Protein AF-A0A139MJY9-F1 (afdb_monomer)

InterPro domains:
  IPR011664 Abortive infection system protein AbiD/AbiF-like [PF07751] (2-51)

Sequence (146 aa):
MFGNLVSLIELMNSRILRELAALYDFKVKELLSWVKCLNFIRNLCAHNSNILDVKLKTAPVKRESWNEFLYIIRKGDSERPTNRFAIVLLIVIEFVRKINDSYRWNNIRSNLYAIRNSSDKNVQLLGFKDNNTSLNPDKIIDYLEK

Radius of gyration: 15.67 Å; Cα contacts (8 Å, |Δi|>4): 148; chains: 1; bounding box: 43×36×35 Å

Structure (mmCIF, N/CA/C/O backbone):
data_AF-A0A139MJY9-F1
#
_entry.id   AF-A0A139MJY9-F1
#
loop_
_atom_site.group_PDB
_atom_site.id
_atom_site.type_symbol
_atom_site.label_atom_id
_atom_site.label_alt_id
_atom_site.label_comp_id
_atom_site.label_asym_id
_atom_site.label_entity_id
_atom_site.label_seq_id
_atom_site.pdbx_PDB_ins_code
_atom_site.Cartn_x
_atom_site.Cartn_y
_atom_site.Cartn_z
_atom_site.occupancy
_atom_site.B_iso_or_equiv
_ato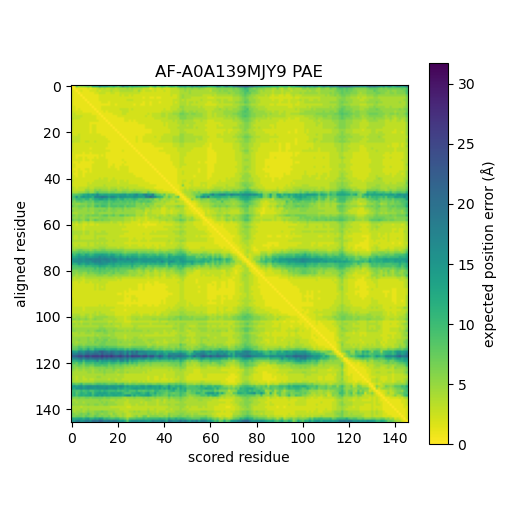m_site.auth_seq_id
_atom_site.auth_comp_id
_atom_site.auth_asym_id
_atom_site.auth_atom_id
_atom_site.pdbx_PDB_model_num
ATOM 1 N N . MET A 1 1 ? -17.118 14.426 -4.434 1.00 82.88 1 MET A N 1
ATOM 2 C CA . MET A 1 1 ? -15.660 14.317 -4.692 1.00 82.88 1 MET A CA 1
ATOM 3 C C . MET A 1 1 ? -15.044 13.319 -3.709 1.00 82.88 1 MET A C 1
ATOM 5 O O . MET A 1 1 ? -15.564 13.228 -2.607 1.00 82.88 1 MET A O 1
ATOM 9 N N . PHE A 1 2 ? -13.973 12.592 -4.064 1.00 91.25 2 PHE A N 1
ATOM 10 C CA . PHE A 1 2 ? -13.357 11.563 -3.196 1.00 91.25 2 PHE A CA 1
ATOM 11 C C . PHE A 1 2 ? -12.990 12.079 -1.790 1.00 91.25 2 PHE A C 1
ATOM 13 O O . PHE A 1 2 ? -13.215 11.384 -0.808 1.00 91.25 2 PHE A O 1
ATOM 20 N N . GLY A 1 3 ? -12.540 13.334 -1.670 1.00 93.62 3 GLY A N 1
ATOM 21 C CA . GLY A 1 3 ? -12.281 13.961 -0.367 1.00 93.62 3 GLY A CA 1
ATOM 22 C C . GLY A 1 3 ? -13.4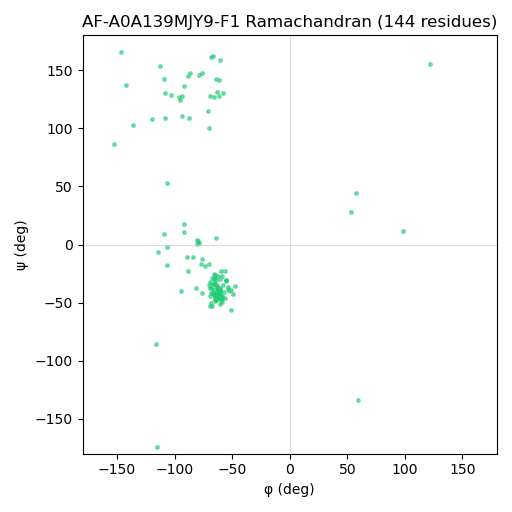95 13.977 0.570 1.00 93.62 3 GLY A C 1
ATOM 23 O O . GLY A 1 3 ? -13.352 13.648 1.740 1.00 93.62 3 GLY A O 1
ATOM 24 N N . ASN A 1 4 ? -14.701 14.247 0.055 1.00 95.31 4 ASN A N 1
ATOM 25 C CA . ASN A 1 4 ? -15.924 14.249 0.870 1.00 95.31 4 ASN A CA 1
ATOM 26 C C . ASN A 1 4 ? -16.265 12.843 1.381 1.00 95.31 4 ASN A C 1
ATOM 28 O O . ASN A 1 4 ? -16.769 12.706 2.490 1.00 95.31 4 ASN A O 1
ATOM 32 N N . LEU A 1 5 ? -15.980 11.802 0.587 1.00 94.50 5 LEU A N 1
ATOM 33 C CA . LEU A 1 5 ? -16.142 10.414 1.025 1.00 94.50 5 LEU A CA 1
ATOM 34 C C . LEU A 1 5 ? -15.191 10.103 2.185 1.00 94.50 5 LEU A C 1
ATOM 36 O O . LEU A 1 5 ? -15.614 9.509 3.170 1.00 94.50 5 LEU A O 1
ATOM 40 N N . VAL A 1 6 ? -13.932 10.541 2.098 1.00 96.38 6 VAL A N 1
ATOM 41 C CA . VAL A 1 6 ? -12.975 10.371 3.200 1.00 96.38 6 VAL A CA 1
ATOM 42 C C . VAL A 1 6 ? -13.455 11.083 4.461 1.00 96.38 6 VAL A C 1
ATOM 44 O O . VAL A 1 6 ? -13.478 10.456 5.514 1.00 96.38 6 VAL A O 1
ATOM 47 N N . SER A 1 7 ? -13.919 12.331 4.355 1.00 96.44 7 SER A N 1
ATOM 48 C CA . SER A 1 7 ? -14.473 13.060 5.504 1.00 96.44 7 SER A CA 1
ATOM 49 C C . SER A 1 7 ? -15.690 12.359 6.110 1.00 96.44 7 SER A C 1
ATOM 51 O O . SER A 1 7 ? -15.812 12.286 7.328 1.00 96.44 7 SER A O 1
ATOM 53 N N . LEU A 1 8 ? -16.572 11.793 5.282 1.00 96.69 8 LEU A N 1
ATOM 54 C CA . LEU A 1 8 ? -17.721 11.025 5.760 1.00 96.69 8 LEU A CA 1
ATOM 55 C C . LEU A 1 8 ? -17.282 9.776 6.536 1.00 96.69 8 LEU A C 1
ATOM 57 O O . LEU A 1 8 ? -17.821 9.516 7.607 1.00 96.69 8 LEU A O 1
ATOM 61 N N . ILE A 1 9 ? -16.278 9.046 6.041 1.00 96.62 9 ILE A N 1
ATOM 62 C CA . ILE A 1 9 ? -15.705 7.895 6.752 1.00 96.62 9 ILE A CA 1
ATOM 63 C C . ILE A 1 9 ? -15.080 8.344 8.083 1.00 96.62 9 ILE A C 1
ATOM 65 O O . ILE A 1 9 ? -15.295 7.700 9.101 1.00 96.62 9 ILE A O 1
ATOM 69 N N . GLU A 1 10 ? -14.346 9.457 8.117 1.00 94.94 10 GLU A N 1
ATOM 70 C CA . GLU A 1 10 ? -13.724 9.967 9.349 1.00 94.94 10 GLU A CA 1
ATOM 71 C C . GLU A 1 10 ? -14.736 10.385 10.425 1.00 94.94 10 GLU A C 1
ATOM 73 O O . GLU A 1 10 ? -14.436 10.279 11.613 1.00 94.94 10 GLU A O 1
ATOM 78 N N . LEU A 1 11 ? -15.922 10.845 10.020 1.00 96.44 11 LEU A N 1
ATOM 79 C CA . LEU A 1 11 ? -16.996 11.267 10.924 1.00 96.44 11 LEU A CA 1
ATOM 80 C C . LEU A 1 11 ? -17.874 10.106 11.417 1.00 96.44 11 LEU A C 1
ATOM 82 O O . LEU A 1 11 ? -18.688 10.296 12.322 1.00 96.44 11 LEU A O 1
ATOM 86 N N . MET A 1 12 ? -17.741 8.909 10.837 1.00 96.56 12 MET A N 1
ATOM 87 C CA . MET A 1 12 ? -18.484 7.735 11.288 1.00 96.56 12 MET A CA 1
ATOM 88 C C . MET A 1 12 ? -18.129 7.384 12.734 1.00 96.56 12 MET A C 1
ATOM 90 O O . MET A 1 12 ? -16.973 7.418 13.155 1.00 96.56 12 MET A O 1
ATOM 94 N N . ASN A 1 13 ? -19.135 6.967 13.502 1.00 97.19 13 ASN A N 1
ATOM 95 C CA . ASN A 1 13 ? -18.886 6.445 14.840 1.00 97.19 13 ASN A CA 1
ATOM 96 C C . ASN A 1 13 ? -18.115 5.111 14.785 1.00 97.19 13 ASN A C 1
ATOM 98 O O . ASN A 1 13 ? -18.082 4.409 13.771 1.00 97.19 13 ASN A O 1
ATOM 102 N N . SER A 1 14 ? -17.523 4.732 15.919 1.00 96.19 14 SER A N 1
ATOM 103 C CA . SER A 1 14 ? -16.636 3.566 15.989 1.00 96.19 14 SER A CA 1
ATOM 104 C C . SER A 1 14 ? -17.316 2.245 15.612 1.00 96.19 14 SER A C 1
ATOM 106 O O . SER A 1 14 ? -16.644 1.354 15.100 1.00 96.19 14 SER A O 1
ATOM 108 N N . ARG A 1 15 ? -18.631 2.105 15.841 1.00 97.88 15 ARG A N 1
ATOM 109 C CA . ARG A 1 15 ? -19.393 0.907 15.465 1.00 97.88 15 ARG A CA 1
ATOM 110 C C . ARG A 1 15 ? -19.481 0.777 13.947 1.00 97.88 15 ARG A C 1
ATOM 112 O O . ARG A 1 15 ? -19.055 -0.243 13.419 1.00 97.88 15 ARG A O 1
ATOM 119 N N . ILE A 1 16 ? -19.936 1.828 13.266 1.00 97.44 16 ILE A N 1
ATOM 120 C CA . ILE A 1 16 ? -20.066 1.843 11.801 1.00 97.44 16 ILE A CA 1
ATOM 121 C C . ILE A 1 16 ? -18.695 1.670 11.137 1.00 97.44 16 ILE A C 1
ATOM 123 O O . ILE A 1 16 ? -18.566 0.910 10.185 1.00 97.44 16 ILE A O 1
ATOM 127 N N . LEU A 1 17 ? -17.645 2.307 11.667 1.00 97.62 17 LEU A N 1
ATOM 128 C CA . LEU A 1 17 ? -16.283 2.129 11.153 1.00 97.62 17 LEU 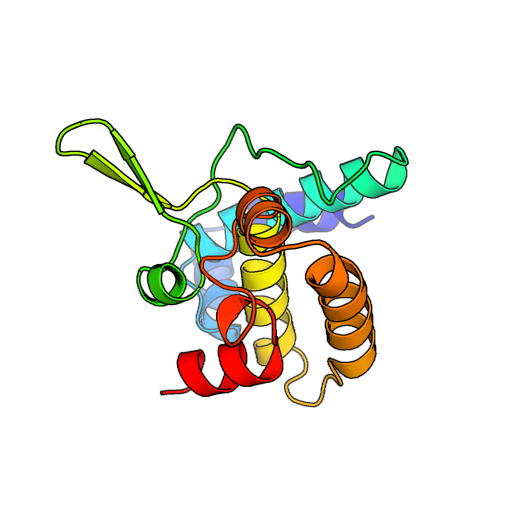A CA 1
ATOM 129 C C . LEU A 1 17 ? -15.790 0.684 11.247 1.00 97.62 17 LEU A C 1
ATOM 131 O O . LEU A 1 17 ? -15.126 0.209 10.327 1.00 97.62 17 LEU A O 1
ATOM 135 N N . ARG A 1 18 ? -16.090 -0.011 12.353 1.00 98.06 18 ARG A N 1
ATOM 136 C CA . ARG A 1 18 ? -15.744 -1.431 12.511 1.00 98.06 18 ARG A CA 1
ATOM 137 C C . ARG A 1 18 ? -16.501 -2.299 11.515 1.00 98.06 18 ARG A C 1
ATOM 139 O O . ARG A 1 18 ? -15.874 -3.139 10.884 1.00 98.06 18 ARG A O 1
ATOM 146 N N . GLU A 1 19 ? -17.803 -2.070 11.359 1.00 98.00 19 GLU A N 1
ATOM 147 C CA . GLU A 1 19 ? -18.638 -2.787 10.387 1.00 98.00 19 GLU A CA 1
ATOM 148 C C . GLU A 1 19 ? -18.117 -2.570 8.956 1.00 98.00 19 GLU A C 1
ATOM 150 O O . GLU A 1 19 ? -17.871 -3.534 8.237 1.00 98.00 19 GLU A O 1
ATOM 155 N N . LEU A 1 20 ? -17.835 -1.321 8.573 1.00 97.31 20 LEU A N 1
ATOM 156 C CA . LEU A 1 20 ? -17.302 -0.980 7.253 1.00 97.31 20 LEU A CA 1
ATOM 157 C C . LEU A 1 20 ? -15.931 -1.614 6.988 1.00 97.31 20 LEU A C 1
ATOM 159 O O . LEU A 1 20 ? -15.697 -2.130 5.901 1.00 97.31 20 LEU A O 1
ATOM 163 N N . ALA A 1 21 ? -15.016 -1.572 7.959 1.00 97.62 21 ALA A N 1
ATOM 164 C CA . ALA A 1 21 ? -13.699 -2.184 7.804 1.00 97.62 21 ALA A CA 1
ATOM 165 C C . ALA A 1 21 ? -13.799 -3.716 7.692 1.00 97.62 21 ALA A C 1
ATOM 167 O O . ALA A 1 21 ? -13.098 -4.312 6.876 1.00 97.62 21 ALA A O 1
ATOM 168 N N . ALA A 1 22 ? -14.709 -4.337 8.449 1.00 97.38 22 ALA A N 1
ATOM 169 C CA . ALA A 1 22 ? -14.939 -5.777 8.420 1.00 97.38 22 ALA A CA 1
ATOM 170 C C . ALA A 1 22 ? -15.485 -6.274 7.071 1.00 97.38 22 ALA A C 1
ATOM 172 O O . ALA A 1 22 ? -15.089 -7.354 6.643 1.00 97.38 22 ALA A O 1
ATOM 173 N N . LEU A 1 23 ? -16.308 -5.484 6.363 1.00 96.19 23 LEU A N 1
ATOM 174 C CA . LEU A 1 23 ? -16.799 -5.834 5.015 1.00 96.19 23 LEU A CA 1
ATOM 175 C C . LEU A 1 23 ? -15.669 -6.125 4.019 1.00 96.19 23 LEU A C 1
ATOM 177 O O . LEU A 1 23 ? -15.841 -6.935 3.114 1.00 96.19 23 LEU A O 1
ATOM 181 N N . TYR A 1 24 ? -14.517 -5.477 4.195 1.00 95.44 24 TYR A N 1
ATOM 182 C CA . TYR A 1 24 ? -13.345 -5.645 3.337 1.00 95.44 24 TYR A CA 1
ATOM 183 C C . TYR A 1 24 ? -12.205 -6.395 4.033 1.00 95.44 24 TYR A C 1
ATOM 185 O O . TYR A 1 24 ? -11.112 -6.474 3.478 1.00 95.44 24 TYR A O 1
ATOM 193 N N . ASP A 1 25 ? -12.438 -6.957 5.226 1.00 94.94 25 ASP A N 1
ATOM 194 C CA . ASP A 1 25 ? -11.419 -7.670 6.008 1.00 94.94 25 ASP A CA 1
ATOM 195 C C . ASP A 1 25 ? -10.183 -6.787 6.313 1.00 94.94 25 ASP A C 1
ATOM 197 O O . ASP A 1 25 ? -9.008 -7.151 6.177 1.00 94.94 25 ASP A O 1
ATOM 201 N N . PHE A 1 26 ? -10.472 -5.545 6.708 1.00 96.94 26 PHE A N 1
ATOM 202 C CA . PHE A 1 26 ? -9.495 -4.555 7.143 1.00 96.94 26 PHE A CA 1
ATOM 203 C C . PHE A 1 26 ? -9.655 -4.246 8.631 1.00 96.94 26 PHE A C 1
ATOM 205 O O . PHE A 1 26 ? -10.743 -4.286 9.208 1.00 96.94 26 PHE A O 1
ATOM 212 N N . LYS A 1 27 ? -8.563 -3.823 9.266 1.00 97.38 27 LYS A N 1
ATOM 213 C CA . LYS A 1 27 ? -8.620 -3.157 10.572 1.00 97.38 27 LYS A CA 1
ATOM 214 C C . LYS A 1 27 ? -9.084 -1.715 10.367 1.00 97.38 27 LYS A C 1
ATOM 216 O O . LYS A 1 27 ? -8.685 -1.065 9.406 1.00 97.38 27 LYS A O 1
ATOM 221 N N . VAL A 1 28 ? -9.816 -1.142 11.326 1.00 97.56 28 VAL A N 1
ATOM 222 C CA . VAL A 1 28 ? -10.255 0.273 11.257 1.00 97.56 28 VAL A CA 1
ATOM 223 C C . VAL A 1 28 ? -9.082 1.231 10.999 1.00 97.56 28 VAL A C 1
ATOM 225 O O . VAL A 1 28 ? -9.189 2.152 10.192 1.00 97.56 28 VAL A O 1
ATOM 228 N N . LYS A 1 29 ? -7.928 0.979 11.633 1.00 97.06 29 LYS A N 1
ATOM 229 C CA . LYS A 1 29 ? -6.703 1.762 11.409 1.00 97.06 29 LYS A CA 1
ATOM 230 C C . LYS A 1 29 ? -6.170 1.658 9.975 1.00 97.06 29 LYS A C 1
ATOM 232 O O . LYS A 1 29 ? -5.630 2.636 9.471 1.00 97.06 29 LYS A O 1
ATOM 237 N N . GLU A 1 30 ? -6.305 0.492 9.341 1.00 97.94 30 GLU A N 1
ATOM 238 C CA . GLU A 1 30 ? -5.898 0.265 7.951 1.00 97.94 30 GLU A CA 1
ATOM 239 C C . GLU A 1 30 ? -6.829 1.045 7.034 1.00 97.94 30 GLU A C 1
ATOM 241 O O . GLU A 1 30 ? -6.352 1.908 6.306 1.00 97.94 30 GLU A O 1
ATOM 246 N N . LEU A 1 31 ? -8.146 0.857 7.179 1.00 97.94 31 LEU A N 1
ATOM 247 C CA . LEU A 1 31 ? -9.154 1.571 6.398 1.00 97.94 31 LEU A CA 1
ATOM 248 C C . LEU A 1 31 ? -8.916 3.087 6.429 1.00 97.94 31 LEU A C 1
ATOM 250 O O . LEU A 1 31 ? -8.717 3.693 5.380 1.00 97.94 31 LEU A O 1
ATOM 254 N N . LEU A 1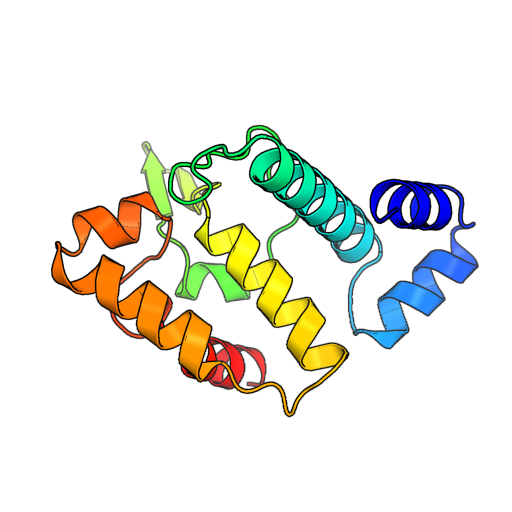 32 ? -8.868 3.691 7.624 1.00 97.62 32 LEU A N 1
ATOM 255 C CA . LEU A 1 32 ? -8.669 5.137 7.780 1.00 97.62 32 LEU A CA 1
ATOM 256 C C . LEU A 1 32 ? -7.330 5.608 7.206 1.00 97.62 32 LEU A C 1
ATOM 258 O O . LEU A 1 32 ? -7.259 6.657 6.570 1.00 97.62 32 LEU A O 1
ATOM 262 N N . SER A 1 33 ? -6.255 4.854 7.433 1.00 97.75 33 SER A N 1
ATOM 263 C CA . SER A 1 33 ? -4.934 5.208 6.918 1.00 97.75 33 SER A CA 1
ATOM 264 C C . SER A 1 33 ? -4.889 5.159 5.391 1.00 97.75 33 SER A C 1
ATOM 266 O O . SER A 1 33 ? -4.350 6.063 4.747 1.00 97.75 33 SER A O 1
ATOM 268 N N . TRP A 1 34 ? -5.486 4.127 4.805 1.00 97.94 34 TRP A N 1
ATOM 269 C CA . TRP A 1 34 ? -5.420 3.863 3.382 1.00 97.94 34 TRP A CA 1
ATOM 270 C C . TRP A 1 34 ? -6.329 4.786 2.572 1.00 97.94 34 TRP A C 1
ATOM 272 O O . TRP A 1 34 ? -5.868 5.334 1.574 1.00 97.94 34 TRP A O 1
ATOM 282 N N . VAL A 1 35 ? -7.560 5.072 3.018 1.00 97.31 35 VAL A N 1
ATOM 283 C CA . VAL A 1 35 ? -8.434 6.033 2.311 1.00 97.31 35 VAL A CA 1
ATOM 284 C C . VAL A 1 35 ? -7.843 7.446 2.302 1.00 97.31 35 VAL A C 1
ATOM 286 O O . VAL A 1 35 ? -7.909 8.138 1.285 1.00 97.31 35 VAL A O 1
ATOM 289 N N . LYS A 1 36 ? -7.177 7.862 3.389 1.00 96.56 36 LYS A N 1
ATOM 290 C CA . LYS A 1 36 ? -6.449 9.142 3.441 1.00 96.56 36 LYS A CA 1
ATOM 291 C C . LYS A 1 36 ? -5.252 9.149 2.492 1.00 96.56 36 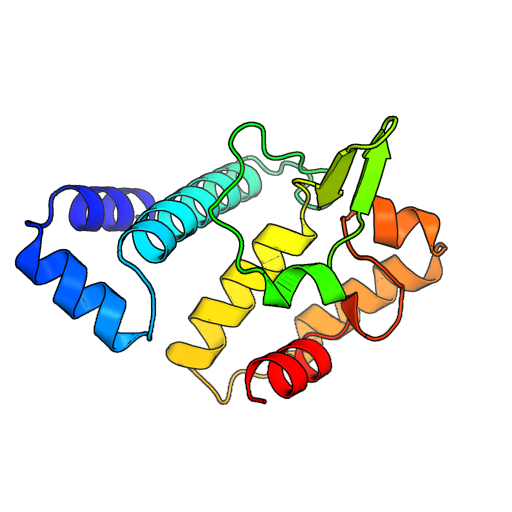LYS A C 1
ATOM 293 O O . LYS A 1 36 ? -5.037 10.140 1.796 1.00 96.56 36 LYS A O 1
ATOM 298 N N . CYS A 1 37 ? -4.499 8.047 2.432 1.00 96.81 37 CYS A N 1
ATOM 299 C CA . CYS A 1 37 ? -3.393 7.890 1.487 1.00 96.81 37 CYS A CA 1
ATOM 300 C C . CYS A 1 37 ? -3.883 7.994 0.035 1.00 96.81 37 CYS A C 1
ATOM 302 O O . CYS A 1 37 ? -3.333 8.775 -0.739 1.00 96.81 37 CYS A O 1
ATOM 304 N N . LEU A 1 38 ? -4.968 7.298 -0.313 1.00 96.19 38 LEU A N 1
ATOM 305 C CA . LEU A 1 38 ? -5.574 7.373 -1.642 1.00 96.19 38 LEU A CA 1
ATOM 306 C C . LEU A 1 38 ? -6.075 8.783 -1.973 1.00 96.19 38 LEU A C 1
ATOM 308 O O . LEU A 1 38 ? -5.887 9.242 -3.096 1.00 96.19 38 LEU A O 1
ATOM 312 N N . ASN A 1 39 ? -6.645 9.510 -1.007 1.00 95.62 39 ASN A N 1
ATOM 313 C CA . ASN A 1 39 ? -7.073 10.893 -1.226 1.00 95.62 39 ASN A CA 1
ATOM 314 C C . ASN A 1 39 ? -5.885 11.822 -1.497 1.00 95.62 39 ASN A C 1
ATOM 316 O O . ASN A 1 39 ? -5.937 12.630 -2.422 1.00 95.62 39 ASN A O 1
ATOM 320 N N . PHE A 1 40 ? -4.793 11.668 -0.742 1.00 94.44 40 PHE A N 1
ATOM 321 C CA . PHE A 1 40 ? -3.548 12.393 -0.991 1.00 94.44 40 PHE A CA 1
ATOM 322 C C . PHE A 1 40 ? -3.003 12.112 -2.396 1.00 94.44 40 PHE A C 1
ATOM 324 O O . PHE A 1 40 ? -2.717 13.044 -3.143 1.00 94.44 40 PHE A O 1
ATOM 331 N N . ILE A 1 41 ? -2.915 10.837 -2.777 1.00 94.38 41 ILE A N 1
ATOM 332 C CA . ILE A 1 41 ? -2.425 10.426 -4.094 1.00 94.38 41 ILE A CA 1
ATOM 333 C C . ILE A 1 41 ? -3.313 10.959 -5.217 1.00 94.38 41 ILE A C 1
ATOM 335 O O . ILE A 1 41 ? -2.814 11.503 -6.197 1.00 94.38 41 ILE A O 1
ATOM 339 N N . ARG A 1 42 ? -4.632 10.884 -5.055 1.00 93.00 42 ARG A N 1
ATOM 340 C CA . ARG A 1 42 ? -5.584 11.423 -6.023 1.00 93.00 42 ARG A CA 1
ATOM 341 C C . ARG A 1 42 ? -5.441 12.940 -6.182 1.00 93.00 42 ARG A C 1
ATOM 343 O O . ARG A 1 42 ? -5.523 13.434 -7.304 1.00 93.00 42 ARG A O 1
ATOM 350 N N . ASN A 1 43 ? -5.186 13.672 -5.096 1.00 91.62 43 ASN A N 1
ATOM 351 C CA . ASN A 1 43 ? -4.890 15.106 -5.167 1.00 91.62 43 ASN A CA 1
ATOM 352 C C . ASN A 1 43 ? -3.553 15.366 -5.884 1.00 91.62 43 ASN A C 1
ATOM 354 O O . ASN A 1 43 ? -3.483 16.252 -6.728 1.00 91.62 43 ASN A O 1
ATOM 358 N N . LEU A 1 44 ? -2.519 14.560 -5.623 1.00 91.31 44 LEU A N 1
ATOM 359 C CA . LEU A 1 44 ? -1.222 14.647 -6.303 1.00 91.31 44 LEU A CA 1
ATOM 360 C C . LEU A 1 44 ? -1.357 14.455 -7.826 1.00 91.31 44 LEU A C 1
ATOM 362 O O . LEU A 1 44 ? -0.805 15.239 -8.599 1.00 91.31 44 LEU A O 1
ATOM 366 N N . CYS A 1 45 ? -2.145 13.463 -8.255 1.00 88.50 45 CYS A N 1
ATOM 367 C CA . CYS A 1 45 ? -2.457 13.231 -9.666 1.00 88.50 45 CYS A CA 1
ATOM 368 C C . CYS A 1 45 ? -3.217 14.405 -10.299 1.00 88.50 45 CYS A C 1
ATOM 370 O O . CYS A 1 45 ? -2.911 14.784 -11.423 1.00 88.50 45 CYS A O 1
ATOM 372 N N . ALA A 1 46 ? -4.175 15.008 -9.585 1.00 87.25 46 ALA A N 1
ATOM 373 C CA . ALA A 1 46 ? -4.931 16.161 -10.084 1.00 87.25 46 ALA A CA 1
ATOM 374 C C . ALA A 1 46 ? -4.055 17.409 -10.300 1.00 87.25 46 ALA A C 1
ATOM 376 O O . ALA A 1 46 ? -4.369 18.247 -11.140 1.00 87.25 46 ALA A O 1
ATOM 377 N N . HIS A 1 47 ? -2.942 17.516 -9.572 1.00 85.81 47 HIS A N 1
ATOM 378 C CA . HIS A 1 47 ? -1.944 18.570 -9.747 1.00 85.81 47 HIS A CA 1
ATOM 379 C C . HIS A 1 47 ? -0.810 18.177 -10.717 1.00 85.81 47 HIS A C 1
ATOM 381 O O . HIS A 1 47 ? 0.244 18.810 -10.696 1.00 85.81 47 HIS A O 1
ATOM 387 N N . ASN A 1 48 ? -0.997 17.139 -11.549 1.00 74.31 48 ASN A N 1
ATOM 388 C CA . ASN A 1 48 ? -0.027 16.643 -12.542 1.00 74.31 48 ASN A CA 1
ATOM 389 C C . ASN A 1 48 ? 1.372 16.340 -11.973 1.00 74.31 48 ASN A C 1
ATOM 391 O O . ASN A 1 48 ? 2.379 16.435 -12.672 1.00 74.31 48 ASN A O 1
ATOM 395 N N . SER A 1 49 ? 1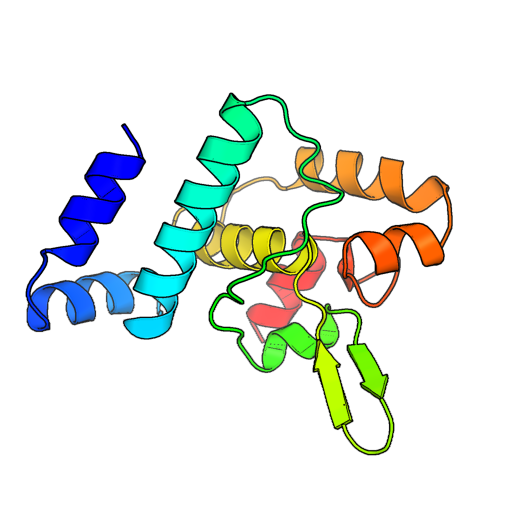.461 15.989 -10.692 1.00 79.12 49 SER A N 1
ATOM 396 C CA . SER A 1 49 ? 2.738 15.644 -10.070 1.00 79.12 49 SER A CA 1
ATOM 397 C C . SER A 1 49 ? 3.160 14.218 -10.428 1.00 79.12 49 SER A C 1
ATOM 399 O O . SER A 1 49 ? 2.320 13.322 -10.539 1.00 79.12 49 SER A O 1
ATOM 401 N N . ASN A 1 50 ? 4.471 13.982 -10.563 1.00 81.62 50 ASN A N 1
ATOM 402 C CA . ASN A 1 50 ? 4.993 12.653 -10.877 1.00 81.62 50 ASN A CA 1
ATOM 403 C C . ASN A 1 50 ? 4.815 11.692 -9.689 1.00 81.62 50 ASN A C 1
ATOM 405 O O . ASN A 1 50 ? 5.593 11.696 -8.735 1.00 81.62 50 ASN A O 1
ATOM 409 N N . ILE A 1 51 ? 3.785 10.848 -9.760 1.00 83.00 51 ILE A N 1
ATOM 410 C CA . ILE A 1 51 ? 3.460 9.869 -8.717 1.00 83.00 51 ILE A CA 1
ATOM 411 C C . ILE A 1 51 ? 4.544 8.796 -8.547 1.00 83.00 51 ILE A C 1
ATOM 413 O O . ILE A 1 51 ? 4.704 8.262 -7.451 1.00 83.00 51 ILE A O 1
ATOM 417 N N . LEU A 1 52 ? 5.309 8.490 -9.598 1.00 81.69 52 LEU A N 1
ATOM 418 C CA . LEU A 1 52 ? 6.340 7.452 -9.547 1.00 81.69 52 LEU A CA 1
ATOM 419 C C . LEU A 1 52 ? 7.480 7.827 -8.587 1.00 81.69 52 LEU A C 1
ATOM 421 O O . LEU A 1 52 ? 8.036 6.957 -7.920 1.00 81.69 52 LEU A O 1
ATOM 425 N N . ASP A 1 53 ? 7.747 9.125 -8.427 1.00 82.38 53 ASP A N 1
ATOM 426 C CA . ASP A 1 53 ? 8.775 9.653 -7.523 1.00 82.38 53 ASP A CA 1
ATOM 427 C C . ASP A 1 53 ? 8.243 9.983 -6.118 1.00 82.38 53 ASP A C 1
ATOM 429 O O . ASP A 1 53 ? 8.937 10.605 -5.303 1.00 82.38 53 ASP A O 1
ATOM 433 N N . VAL A 1 54 ? 7.010 9.571 -5.796 1.00 87.81 54 VAL A N 1
ATOM 434 C CA . VAL A 1 54 ? 6.388 9.916 -4.518 1.00 87.81 54 VAL A CA 1
ATOM 435 C C . VAL A 1 54 ? 7.166 9.327 -3.337 1.00 87.81 54 VAL A C 1
ATOM 437 O O . VAL A 1 54 ? 7.479 8.136 -3.270 1.00 87.81 54 VAL A O 1
ATOM 440 N N . LYS A 1 55 ? 7.438 10.181 -2.348 1.00 89.81 55 LYS A N 1
ATOM 441 C CA . LYS A 1 55 ? 7.923 9.789 -1.021 1.00 89.81 55 LYS A CA 1
ATOM 442 C C . LYS A 1 55 ? 6.911 10.254 0.015 1.00 89.81 55 LYS A C 1
ATOM 444 O O . LYS A 1 55 ? 6.779 11.449 0.276 1.00 89.81 55 LYS A O 1
ATOM 449 N N . LEU A 1 56 ? 6.187 9.306 0.599 1.00 88.69 56 LEU A N 1
ATOM 450 C CA . LEU A 1 56 ? 5.158 9.583 1.594 1.00 88.69 56 LEU A CA 1
ATOM 451 C C . LEU A 1 56 ? 5.828 10.038 2.897 1.00 88.69 56 LEU A C 1
ATOM 453 O O . LEU A 1 56 ? 6.555 9.270 3.533 1.00 88.69 56 LEU A O 1
ATOM 457 N N . LYS A 1 57 ? 5.583 11.296 3.288 1.00 87.19 57 LYS A N 1
ATOM 458 C CA . LYS A 1 57 ? 6.044 11.844 4.575 1.00 87.19 57 LYS A CA 1
ATOM 459 C C . LYS A 1 57 ? 5.363 11.125 5.740 1.00 87.19 57 LYS A C 1
ATOM 461 O O . LYS A 1 57 ? 6.034 10.647 6.648 1.00 87.19 57 LYS A O 1
ATOM 466 N N . THR A 1 58 ? 4.042 10.990 5.658 1.00 87.44 58 THR A N 1
ATOM 467 C CA . THR A 1 58 ? 3.246 10.184 6.586 1.00 87.44 58 THR A CA 1
ATOM 468 C C . THR A 1 58 ? 3.086 8.791 5.998 1.00 87.44 58 THR A C 1
ATOM 470 O O . THR A 1 58 ? 2.420 8.618 4.977 1.00 87.44 58 THR A O 1
ATOM 473 N N . ALA A 1 59 ? 3.729 7.802 6.616 1.00 87.38 59 ALA A N 1
ATOM 474 C CA . ALA A 1 59 ? 3.625 6.418 6.178 1.00 87.38 59 ALA A CA 1
ATOM 475 C C . ALA A 1 59 ? 2.212 5.888 6.466 1.00 87.38 59 ALA A C 1
ATOM 477 O O . ALA A 1 59 ? 1.758 5.998 7.609 1.00 87.38 59 ALA A O 1
ATOM 478 N N . PRO A 1 60 ? 1.515 5.303 5.481 1.00 94.19 60 PRO A N 1
ATOM 479 C CA . PRO A 1 60 ? 0.291 4.583 5.773 1.00 94.19 60 PRO A CA 1
ATOM 480 C C . PRO A 1 60 ? 0.607 3.307 6.567 1.00 94.19 60 PRO A C 1
ATOM 482 O O . PRO A 1 60 ? 1.744 2.826 6.578 1.00 94.19 60 PRO A O 1
ATOM 485 N N . VAL A 1 61 ? -0.410 2.757 7.230 1.00 96.12 61 VAL A N 1
ATOM 486 C CA . VAL A 1 61 ? -0.313 1.474 7.935 1.00 96.12 61 VAL A CA 1
ATOM 487 C C . VAL A 1 61 ? 0.115 0.391 6.942 1.00 96.12 61 VAL A C 1
ATOM 489 O O . VAL A 1 61 ? -0.474 0.272 5.869 1.00 96.12 61 VAL A O 1
ATOM 492 N N . LYS A 1 62 ? 1.138 -0.390 7.304 1.00 94.31 62 LYS A N 1
ATOM 493 C CA . LYS A 1 62 ? 1.663 -1.500 6.498 1.00 94.31 62 LYS A CA 1
ATOM 494 C C . LYS A 1 62 ? 1.317 -2.828 7.156 1.00 94.31 62 LYS A C 1
ATOM 496 O O . LYS A 1 62 ? 1.371 -2.931 8.384 1.00 94.31 62 LYS A O 1
ATOM 501 N N . ARG A 1 63 ? 1.002 -3.831 6.340 1.00 93.75 63 ARG A N 1
ATOM 502 C CA . ARG A 1 63 ? 0.924 -5.228 6.777 1.00 93.75 63 ARG A CA 1
ATOM 503 C C . ARG A 1 63 ? 2.306 -5.860 6.691 1.00 93.75 63 ARG A C 1
ATOM 505 O O . ARG A 1 63 ? 3.096 -5.499 5.826 1.00 93.75 63 ARG A O 1
ATOM 512 N N . GLU A 1 64 ? 2.596 -6.790 7.589 1.00 91.00 64 GLU A N 1
ATOM 513 C CA . GLU A 1 64 ? 3.889 -7.482 7.622 1.00 91.00 64 GLU A CA 1
ATOM 514 C C . GLU A 1 64 ? 4.136 -8.293 6.343 1.00 91.00 64 GLU A C 1
ATOM 516 O O . GLU A 1 64 ? 5.235 -8.247 5.795 1.00 91.00 64 GLU A O 1
ATOM 521 N N . SER A 1 65 ? 3.083 -8.908 5.791 1.00 91.69 65 SER A N 1
ATOM 522 C CA . SER A 1 65 ? 3.118 -9.634 4.513 1.00 91.69 65 SER A CA 1
ATOM 523 C C . SER A 1 65 ? 3.618 -8.791 3.337 1.00 91.69 65 SER A C 1
ATOM 525 O O . SER A 1 65 ? 4.120 -9.332 2.357 1.00 91.69 65 SER A O 1
ATOM 527 N N . TRP A 1 66 ? 3.529 -7.461 3.421 1.00 93.94 66 TRP A N 1
ATOM 528 C CA . TRP A 1 66 ? 4.009 -6.574 2.366 1.00 93.94 66 TRP A CA 1
ATOM 529 C C . TRP A 1 66 ? 5.536 -6.484 2.302 1.00 93.94 66 TRP A C 1
ATOM 531 O O . TRP A 1 66 ? 6.069 -6.067 1.275 1.00 93.94 66 TRP A O 1
ATOM 541 N N . ASN A 1 67 ? 6.256 -6.871 3.360 1.00 91.75 67 ASN A N 1
ATOM 542 C CA . ASN A 1 67 ? 7.721 -6.847 3.373 1.00 91.75 67 ASN A CA 1
ATOM 543 C C . ASN A 1 67 ? 8.333 -7.734 2.277 1.00 91.75 67 ASN A C 1
ATOM 545 O O . ASN A 1 67 ? 9.439 -7.448 1.822 1.00 91.75 67 ASN A O 1
ATOM 549 N N . GLU A 1 68 ? 7.599 -8.737 1.786 1.00 91.50 68 GLU A N 1
ATOM 550 C CA . GLU A 1 68 ? 8.039 -9.550 0.651 1.00 91.50 68 GLU A CA 1
ATOM 551 C C . GLU A 1 68 ? 8.139 -8.780 -0.664 1.00 91.50 68 GLU A C 1
ATOM 553 O O . GLU A 1 68 ? 8.936 -9.152 -1.523 1.00 91.50 68 GLU A O 1
ATOM 558 N N . PHE A 1 69 ? 7.382 -7.692 -0.812 1.00 93.25 69 PHE A N 1
ATOM 559 C CA . PHE A 1 69 ? 7.337 -6.900 -2.043 1.00 93.25 69 PHE A CA 1
ATOM 560 C C . PHE A 1 69 ? 8.059 -5.562 -1.922 1.00 93.25 69 PHE A C 1
ATOM 562 O O . PHE A 1 69 ? 8.342 -4.905 -2.925 1.00 93.25 69 PHE A O 1
ATOM 569 N N . LEU A 1 70 ? 8.320 -5.111 -0.697 1.00 94.06 70 LEU A N 1
ATOM 570 C CA . LEU A 1 70 ? 8.842 -3.778 -0.436 1.00 94.06 70 LEU A CA 1
ATOM 571 C C . LEU A 1 70 ? 10.365 -3.776 -0.380 1.00 94.06 70 LEU A C 1
ATOM 573 O O . LEU A 1 70 ? 10.995 -4.602 0.271 1.00 94.06 70 LEU A O 1
ATOM 577 N N . TYR A 1 71 ? 10.965 -2.770 -1.009 1.00 93.12 71 TYR A N 1
ATOM 578 C CA . TYR A 1 71 ? 12.380 -2.490 -0.827 1.00 93.12 71 TYR A CA 1
ATOM 579 C C . TYR A 1 71 ? 12.631 -2.048 0.615 1.00 93.12 71 TYR A C 1
ATOM 581 O O . TYR A 1 71 ? 11.990 -1.107 1.106 1.00 93.12 71 TYR A O 1
ATOM 589 N N . ILE A 1 72 ? 13.574 -2.711 1.278 1.00 91.31 72 ILE A N 1
ATOM 590 C CA . ILE A 1 72 ? 13.963 -2.454 2.663 1.00 91.31 72 ILE A CA 1
ATOM 591 C C . ILE A 1 72 ? 15.282 -1.687 2.665 1.00 91.31 72 ILE A C 1
ATOM 593 O O . ILE A 1 72 ? 16.256 -2.089 2.035 1.00 91.31 72 ILE A O 1
ATOM 597 N N . ILE A 1 73 ? 15.316 -0.570 3.392 1.00 87.81 73 ILE A N 1
ATOM 598 C CA . ILE A 1 73 ? 16.553 0.172 3.637 1.00 87.81 73 ILE A CA 1
ATOM 599 C C . ILE A 1 73 ? 17.101 -0.263 4.992 1.00 87.81 73 ILE A C 1
ATOM 601 O O . ILE A 1 73 ? 16.397 -0.174 6.001 1.00 87.81 73 ILE A O 1
ATOM 605 N N . ARG A 1 74 ? 18.372 -0.667 4.999 1.00 87.44 74 ARG A N 1
ATOM 606 C CA . ARG A 1 74 ? 19.151 -0.973 6.201 1.00 87.44 74 ARG A CA 1
ATOM 607 C C . ARG A 1 74 ? 19.923 0.264 6.642 1.00 87.44 74 ARG A C 1
ATOM 609 O O . ARG A 1 74 ? 20.627 0.871 5.833 1.00 87.44 74 ARG A O 1
ATOM 616 N N . LYS A 1 75 ? 19.788 0.660 7.906 1.00 82.25 75 LYS A N 1
ATOM 617 C CA . LYS A 1 75 ? 20.606 1.714 8.520 1.00 82.25 75 LYS A CA 1
ATOM 618 C C . LYS A 1 75 ? 21.043 1.247 9.908 1.00 82.25 75 LYS A C 1
ATOM 620 O O . LYS A 1 75 ? 20.242 1.280 10.842 1.00 82.25 75 LYS A O 1
ATOM 625 N N . GLY A 1 76 ? 22.302 0.820 10.026 1.00 82.44 76 GLY A N 1
ATOM 626 C CA . GLY A 1 76 ? 22.777 0.096 11.211 1.00 82.44 76 GLY A CA 1
ATOM 627 C C . GLY A 1 76 ? 21.960 -1.182 11.411 1.00 82.44 76 GLY A C 1
ATOM 628 O O . GLY A 1 76 ? 21.641 -1.849 10.429 1.00 82.44 76 GLY A O 1
ATOM 629 N N . ASP A 1 77 ? 21.530 -1.435 12.645 1.00 82.88 77 ASP A N 1
ATOM 630 C CA . ASP A 1 77 ? 20.695 -2.594 13.004 1.00 82.88 77 ASP A CA 1
ATOM 631 C C . ASP A 1 77 ? 19.199 -2.404 12.691 1.00 82.88 77 ASP A C 1
ATOM 633 O O . ASP A 1 77 ? 18.379 -3.275 12.968 1.00 82.88 77 ASP A O 1
ATOM 637 N N . SER A 1 78 ? 18.811 -1.252 12.127 1.00 80.88 78 SER A N 1
ATOM 638 C CA . SER A 1 78 ? 17.416 -0.975 11.780 1.00 80.88 78 SER A CA 1
ATOM 639 C C . SER A 1 78 ? 17.116 -1.297 10.317 1.00 80.88 78 SER A C 1
ATOM 641 O O . SER A 1 78 ? 17.733 -0.754 9.393 1.00 80.88 78 SER A O 1
ATOM 643 N N . GLU A 1 79 ? 16.111 -2.143 10.108 1.00 86.44 79 GLU A N 1
ATOM 644 C CA . GLU A 1 79 ? 15.526 -2.429 8.803 1.00 86.44 79 GLU A CA 1
ATOM 645 C C . GLU A 1 79 ? 14.140 -1.798 8.714 1.00 86.44 79 GLU A C 1
ATOM 647 O O . GLU A 1 79 ? 13.303 -1.963 9.603 1.00 86.44 79 GLU A O 1
ATOM 652 N N . ARG A 1 80 ? 13.873 -1.053 7.636 1.00 86.31 80 ARG A N 1
ATOM 653 C CA . ARG A 1 80 ? 12.524 -0.535 7.389 1.00 86.31 80 ARG A CA 1
ATOM 654 C C . ARG A 1 80 ? 12.149 -0.548 5.910 1.00 86.31 80 ARG A C 1
ATOM 656 O O . ARG A 1 80 ? 12.952 -0.113 5.077 1.00 86.31 80 ARG A O 1
ATOM 663 N N . PRO A 1 81 ? 10.913 -0.951 5.569 1.00 89.06 81 PRO A N 1
ATOM 664 C CA . PRO A 1 81 ? 10.413 -0.825 4.210 1.00 89.06 81 PRO A CA 1
ATOM 665 C C . PRO A 1 81 ? 10.305 0.650 3.814 1.00 89.06 81 PRO A C 1
ATOM 667 O O . PRO A 1 81 ? 9.903 1.502 4.618 1.00 89.06 81 PRO A O 1
ATOM 670 N N . THR A 1 82 ? 10.625 0.961 2.559 1.00 90.19 82 THR A N 1
ATOM 671 C CA . THR A 1 82 ? 10.498 2.322 2.018 1.00 90.19 82 THR A CA 1
ATOM 672 C C . THR A 1 82 ? 9.057 2.839 2.050 1.00 90.19 82 THR A C 1
ATOM 674 O O . THR A 1 82 ? 8.114 2.063 2.138 1.00 90.19 82 THR A O 1
ATOM 677 N N . ASN A 1 83 ? 8.882 4.165 2.005 1.00 91.38 83 ASN A N 1
ATOM 678 C CA . ASN A 1 83 ? 7.582 4.856 1.975 1.00 91.38 83 ASN A CA 1
ATOM 679 C C . ASN A 1 83 ? 7.293 5.426 0.574 1.00 91.38 83 ASN A C 1
ATOM 681 O O . ASN A 1 83 ? 7.112 6.634 0.422 1.00 91.38 83 ASN A O 1
ATOM 685 N N . ARG A 1 84 ? 7.370 4.586 -0.459 1.00 93.19 84 ARG A N 1
ATOM 686 C CA . ARG A 1 84 ? 7.319 4.997 -1.875 1.00 93.19 84 ARG A CA 1
ATOM 687 C C . ARG A 1 84 ? 6.075 4.443 -2.580 1.00 93.19 84 ARG A C 1
ATOM 689 O O . ARG A 1 84 ? 5.215 3.845 -1.930 1.00 93.19 84 ARG A O 1
ATOM 696 N N . PHE A 1 85 ? 5.988 4.649 -3.895 1.00 93.12 85 PHE A N 1
ATOM 697 C CA . PHE A 1 85 ? 4.870 4.242 -4.750 1.00 93.12 85 PHE A CA 1
ATOM 698 C C . PHE A 1 85 ? 4.409 2.789 -4.546 1.00 93.12 85 PHE A C 1
ATOM 700 O O . PHE A 1 85 ? 3.208 2.536 -4.550 1.00 93.12 85 PHE A O 1
ATOM 707 N N . ALA A 1 86 ? 5.322 1.852 -4.278 1.00 93.94 86 ALA A N 1
ATOM 708 C CA . ALA A 1 86 ? 4.986 0.450 -4.033 1.00 93.94 86 ALA A CA 1
ATOM 709 C C . ALA A 1 86 ? 3.893 0.249 -2.969 1.00 93.94 86 ALA A C 1
ATOM 711 O O . ALA A 1 86 ? 2.987 -0.556 -3.155 1.00 93.94 86 ALA A O 1
ATOM 712 N N . ILE A 1 87 ? 3.907 1.039 -1.892 1.00 95.50 87 ILE A N 1
ATOM 713 C CA . ILE A 1 87 ? 2.866 0.961 -0.857 1.00 95.50 87 ILE A CA 1
ATOM 714 C C . ILE A 1 87 ? 1.515 1.449 -1.368 1.00 95.50 87 ILE A C 1
ATOM 716 O O . ILE A 1 87 ? 0.485 0.886 -1.013 1.00 95.50 87 ILE A O 1
ATOM 720 N N . VAL A 1 88 ? 1.510 2.492 -2.197 1.00 95.50 88 VAL A N 1
ATOM 721 C CA . VAL A 1 88 ? 0.277 2.990 -2.814 1.00 95.50 88 VAL A CA 1
ATOM 722 C C . VAL A 1 88 ? -0.338 1.891 -3.673 1.00 95.50 88 VAL A C 1
ATOM 724 O O . VAL A 1 88 ? -1.537 1.646 -3.570 1.00 95.50 88 VAL A O 1
ATOM 727 N N . LEU A 1 89 ? 0.479 1.192 -4.469 1.00 95.12 89 LEU A N 1
ATOM 728 C CA . LEU A 1 89 ? -0.003 0.087 -5.291 1.00 95.12 89 LEU A CA 1
ATOM 729 C C . LEU A 1 89 ? -0.549 -1.066 -4.440 1.00 95.12 89 LEU A C 1
ATOM 731 O O . LEU A 1 89 ? -1.621 -1.574 -4.749 1.00 95.12 89 LEU A O 1
ATOM 735 N N . LEU A 1 90 ? 0.134 -1.441 -3.354 1.00 96.19 90 LEU A N 1
ATOM 736 C CA . LEU A 1 90 ? -0.342 -2.484 -2.436 1.00 96.19 90 LEU A CA 1
ATOM 737 C C . LEU A 1 90 ? -1.689 -2.122 -1.799 1.00 96.19 90 LEU A C 1
ATOM 739 O O . LEU A 1 90 ? -2.583 -2.959 -1.753 1.00 96.19 90 LEU A O 1
ATOM 743 N N . ILE A 1 91 ? -1.873 -0.864 -1.389 1.00 97.06 91 ILE A N 1
ATOM 744 C CA . ILE A 1 91 ? -3.166 -0.366 -0.898 1.00 97.06 91 ILE A CA 1
ATOM 745 C C . ILE A 1 91 ? -4.249 -0.500 -1.977 1.00 97.06 91 ILE A C 1
ATOM 747 O O . ILE A 1 91 ? -5.357 -0.946 -1.685 1.00 97.06 91 ILE A O 1
ATOM 751 N N . VAL A 1 92 ? -3.947 -0.120 -3.222 1.00 96.38 92 VAL A N 1
ATOM 752 C CA . VAL A 1 92 ? -4.895 -0.244 -4.340 1.00 96.38 92 VAL A CA 1
ATOM 753 C C . VAL A 1 92 ? -5.255 -1.709 -4.589 1.00 96.38 92 VAL A C 1
ATOM 755 O O . VAL A 1 92 ? -6.434 -2.008 -4.740 1.00 96.38 92 VAL A O 1
ATOM 758 N N . ILE A 1 93 ? -4.278 -2.619 -4.581 1.00 95.75 93 ILE A N 1
ATOM 759 C CA . ILE A 1 93 ? -4.506 -4.064 -4.726 1.00 95.75 93 ILE A CA 1
ATOM 760 C C . ILE A 1 93 ? -5.425 -4.586 -3.616 1.00 95.75 93 ILE A C 1
ATOM 762 O O . ILE A 1 93 ? -6.396 -5.279 -3.909 1.00 95.75 93 ILE A O 1
ATOM 766 N N . GLU A 1 94 ? -5.173 -4.206 -2.362 1.00 96.00 94 GLU A N 1
ATOM 767 C CA . GLU A 1 94 ? -5.979 -4.621 -1.208 1.00 96.00 94 GLU A CA 1
ATOM 768 C C . GLU A 1 94 ? -7.438 -4.169 -1.315 1.00 96.00 94 GLU A C 1
ATOM 770 O O . GLU A 1 94 ? -8.342 -4.961 -1.063 1.00 96.00 94 GLU A O 1
ATOM 775 N N . PHE A 1 95 ? -7.693 -2.929 -1.740 1.00 96.31 95 PHE A N 1
ATOM 776 C CA . PHE A 1 95 ? -9.063 -2.474 -1.987 1.00 96.31 95 PHE A CA 1
ATOM 777 C C . PHE A 1 95 ? -9.699 -3.175 -3.184 1.00 96.31 95 PHE A C 1
ATOM 779 O O . PHE A 1 95 ? -10.815 -3.678 -3.079 1.00 96.31 95 PHE A O 1
ATOM 786 N N . VAL A 1 96 ? -9.011 -3.198 -4.327 1.00 96.06 96 VAL A N 1
ATOM 787 C CA . VAL A 1 96 ? -9.584 -3.703 -5.578 1.00 96.06 96 VAL A CA 1
ATOM 788 C C . VAL A 1 96 ? -9.929 -5.179 -5.452 1.00 96.06 96 VAL A C 1
ATOM 790 O O . VAL A 1 96 ? -11.042 -5.530 -5.809 1.00 96.06 96 VAL A O 1
ATOM 793 N N . ARG A 1 97 ? -9.075 -6.022 -4.855 1.00 93.12 97 ARG A N 1
ATOM 794 C CA . ARG A 1 97 ? -9.378 -7.456 -4.687 1.00 93.12 97 ARG A CA 1
ATOM 795 C C . ARG A 1 97 ? -10.604 -7.725 -3.806 1.00 93.12 97 ARG A C 1
ATOM 797 O O . ARG A 1 97 ? -11.254 -8.746 -3.964 1.00 93.12 97 ARG A O 1
ATOM 804 N N . LYS A 1 98 ? -10.924 -6.821 -2.871 1.00 94.25 98 LYS A N 1
ATOM 805 C CA . LYS A 1 98 ? -12.097 -6.946 -1.988 1.00 94.25 98 LYS A CA 1
ATOM 806 C C . LYS A 1 98 ? -13.367 -6.338 -2.595 1.00 94.25 98 LYS A C 1
ATOM 808 O O . LYS A 1 98 ? -14.461 -6.695 -2.180 1.00 94.25 98 LYS A O 1
ATOM 813 N N . ILE A 1 99 ? -13.231 -5.411 -3.547 1.00 94.44 99 ILE A N 1
ATOM 814 C CA . ILE A 1 99 ? -14.354 -4.740 -4.230 1.00 94.44 99 ILE A CA 1
ATOM 815 C C . ILE A 1 99 ? -14.718 -5.450 -5.541 1.00 94.44 99 ILE A C 1
ATOM 817 O O . ILE A 1 99 ? -15.887 -5.526 -5.906 1.00 94.44 99 ILE A O 1
ATOM 821 N N . ASN A 1 100 ? -13.708 -5.901 -6.279 1.00 94.50 100 ASN A N 1
ATOM 822 C CA . ASN A 1 100 ? -13.803 -6.513 -7.594 1.00 94.50 100 ASN A CA 1
ATOM 823 C C . ASN A 1 100 ? -12.613 -7.465 -7.809 1.00 94.50 100 ASN A C 1
ATOM 825 O O . ASN A 1 100 ? -11.589 -7.089 -8.389 1.00 94.50 100 ASN A O 1
ATOM 829 N N . ASP A 1 101 ? -12.774 -8.702 -7.353 1.00 90.50 101 ASP A N 1
ATOM 830 C CA . ASP A 1 101 ? -11.826 -9.804 -7.551 1.00 90.50 101 ASP A CA 1
ATOM 831 C C . ASP A 1 101 ? -11.565 -10.118 -9.038 1.00 90.50 101 ASP A C 1
ATOM 833 O O . ASP A 1 101 ? -10.466 -10.519 -9.408 1.00 90.50 101 ASP A O 1
ATOM 837 N N . SER A 1 102 ? -12.525 -9.832 -9.922 1.00 92.06 102 SER A N 1
ATOM 838 C CA . SER A 1 102 ? -12.403 -10.020 -11.374 1.00 92.06 102 SER A CA 1
ATOM 839 C C . SER A 1 102 ? -11.632 -8.908 -12.110 1.00 92.06 102 SER A C 1
ATOM 841 O O . SER A 1 102 ? -11.548 -8.905 -13.346 1.00 92.06 102 SER A O 1
ATOM 843 N N . TYR A 1 103 ? -11.075 -7.926 -11.390 1.00 94.69 103 TYR A N 1
ATOM 844 C CA . TYR A 1 103 ? -10.353 -6.819 -12.012 1.00 94.69 103 TYR A CA 1
ATOM 845 C C . TYR A 1 103 ? -9.127 -7.303 -12.801 1.00 94.69 103 TYR A C 1
ATOM 847 O O . TYR A 1 103 ? -8.242 -7.986 -12.291 1.00 94.69 103 TYR A O 1
ATOM 855 N N . ARG A 1 104 ? -9.031 -6.882 -14.066 1.00 93.88 104 ARG A N 1
ATOM 856 C CA . ARG A 1 104 ? -7.927 -7.260 -14.959 1.00 93.88 104 ARG A CA 1
ATOM 857 C C . ARG A 1 104 ? -6.749 -6.296 -14.820 1.00 93.88 104 ARG A C 1
ATOM 859 O O . ARG A 1 104 ? -6.789 -5.182 -15.342 1.00 93.88 104 ARG A O 1
ATOM 866 N N . TRP A 1 105 ? -5.651 -6.755 -14.222 1.00 94.25 105 TRP A N 1
ATOM 867 C CA . TRP A 1 105 ? -4.452 -5.945 -13.947 1.00 94.25 105 TRP A CA 1
ATOM 868 C C . TRP A 1 105 ? -3.519 -5.710 -15.145 1.00 94.25 105 TRP A C 1
ATOM 870 O O . TRP A 1 105 ? -2.506 -5.024 -15.006 1.00 94.25 105 TRP A O 1
ATOM 880 N N . ASN A 1 106 ? -3.860 -6.216 -16.337 1.00 91.56 106 ASN A N 1
ATOM 881 C CA . ASN A 1 106 ? -3.017 -6.178 -17.541 1.00 91.56 106 ASN A CA 1
ATOM 882 C C . ASN A 1 106 ? -2.438 -4.787 -17.858 1.00 91.56 106 ASN A C 1
ATOM 884 O O . ASN A 1 106 ? -1.257 -4.679 -18.188 1.00 91.56 106 ASN A O 1
ATOM 888 N N . ASN A 1 107 ? -3.243 -3.726 -17.736 1.00 90.19 107 ASN A N 1
ATOM 889 C CA . ASN A 1 107 ? -2.807 -2.358 -18.040 1.00 90.19 107 ASN A CA 1
ATOM 890 C C . ASN A 1 107 ? -1.784 -1.850 -17.018 1.00 90.19 107 ASN A C 1
ATOM 892 O O . ASN A 1 107 ? -0.757 -1.286 -17.390 1.00 90.19 107 ASN A O 1
ATOM 896 N N . ILE A 1 108 ? -2.039 -2.082 -15.728 1.00 90.12 108 ILE A N 1
ATOM 897 C CA . ILE A 1 108 ? -1.119 -1.702 -14.650 1.00 90.12 108 ILE A CA 1
ATOM 898 C C . ILE A 1 108 ? 0.180 -2.495 -14.791 1.00 90.12 108 ILE A C 1
ATOM 900 O O . ILE A 1 108 ? 1.254 -1.903 -14.819 1.00 90.12 108 ILE A O 1
ATOM 904 N N . ARG A 1 109 ? 0.083 -3.813 -14.989 1.00 90.00 109 ARG A N 1
ATOM 905 C CA . ARG A 1 109 ? 1.229 -4.701 -15.202 1.00 90.00 109 ARG A CA 1
ATOM 906 C C . ARG A 1 109 ? 2.089 -4.262 -16.390 1.00 90.00 109 ARG A C 1
ATOM 908 O O . ARG A 1 109 ? 3.304 -4.180 -16.256 1.00 90.00 109 ARG A O 1
ATOM 915 N N . SER A 1 110 ? 1.478 -3.923 -17.525 1.00 88.31 110 SER A N 1
ATOM 916 C CA . SER A 1 110 ? 2.214 -3.483 -18.721 1.00 88.31 110 SER A CA 1
ATOM 917 C C . SER A 1 110 ? 2.959 -2.165 -18.488 1.00 88.31 110 SER A C 1
ATOM 919 O O . SER A 1 110 ? 4.128 -2.049 -18.848 1.00 88.31 110 SER A O 1
ATOM 921 N N . ASN A 1 111 ? 2.326 -1.198 -17.815 1.00 86.88 111 ASN A N 1
ATOM 922 C CA . ASN A 1 111 ? 2.974 0.066 -17.448 1.00 86.88 111 ASN A CA 1
ATOM 923 C C . ASN A 1 111 ? 4.131 -0.143 -16.459 1.00 86.88 111 ASN A C 1
ATOM 925 O O . ASN A 1 111 ? 5.205 0.429 -16.618 1.00 86.88 111 ASN A O 1
ATOM 929 N N . LEU A 1 112 ? 3.939 -1.005 -15.462 1.00 85.44 112 LEU A N 1
ATOM 930 C CA . LEU A 1 112 ? 4.977 -1.380 -14.504 1.00 85.44 112 LEU A CA 1
ATOM 931 C C . LEU A 1 112 ? 6.168 -2.079 -15.186 1.00 85.44 112 LEU A C 1
ATOM 933 O O . LEU A 1 112 ? 7.324 -1.792 -14.872 1.00 85.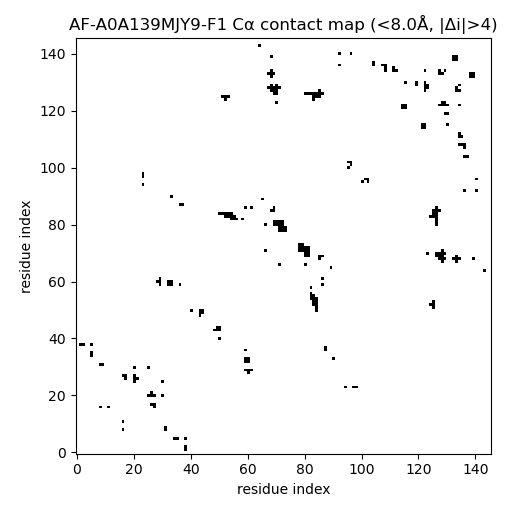44 112 LEU A O 1
ATOM 937 N N . TYR A 1 113 ? 5.908 -2.940 -16.172 1.00 84.38 113 TYR A N 1
ATOM 938 C CA . TYR A 1 113 ? 6.950 -3.588 -16.972 1.00 84.38 113 TYR A CA 1
ATOM 939 C C . TYR A 1 113 ? 7.699 -2.625 -17.893 1.00 84.38 113 TYR A C 1
ATOM 941 O O . TYR A 1 113 ? 8.903 -2.791 -18.086 1.00 84.38 113 TYR A O 1
ATOM 949 N N . ALA A 1 114 ? 7.049 -1.580 -18.404 1.00 81.81 114 ALA A N 1
ATOM 950 C CA . ALA A 1 114 ? 7.756 -0.529 -19.130 1.00 81.81 114 ALA A CA 1
ATOM 951 C C . ALA A 1 114 ? 8.805 0.161 -18.235 1.00 81.81 114 ALA A C 1
ATOM 953 O O . ALA A 1 114 ? 9.917 0.432 -18.685 1.00 81.81 114 ALA A O 1
ATOM 954 N N . ILE A 1 115 ? 8.504 0.356 -16.944 1.00 75.12 115 ILE A N 1
ATOM 955 C CA . ILE A 1 115 ? 9.457 0.933 -15.982 1.00 75.12 115 ILE A CA 1
ATOM 956 C C . ILE A 1 115 ? 10.617 -0.039 -15.693 1.00 75.12 115 ILE A C 1
ATOM 958 O O . ILE A 1 115 ? 11.774 0.381 -15.589 1.00 75.12 115 ILE A O 1
ATOM 962 N N . ARG A 1 116 ? 10.329 -1.348 -15.631 1.00 70.81 116 ARG A N 1
ATOM 963 C CA . ARG A 1 116 ? 11.305 -2.430 -15.389 1.00 70.81 116 ARG A CA 1
ATOM 964 C C . ARG A 1 116 ? 12.451 -2.481 -16.399 1.00 70.81 116 ARG A C 1
ATOM 966 O O . ARG A 1 116 ? 13.568 -2.793 -15.991 1.00 70.81 116 ARG A O 1
ATOM 973 N N . ASN A 1 117 ? 12.221 -2.152 -17.672 1.00 64.00 117 ASN A N 1
ATOM 974 C CA . ASN A 1 117 ? 13.232 -2.252 -18.743 1.00 64.00 117 ASN A CA 1
ATOM 975 C C . ASN A 1 117 ? 14.455 -1.322 -18.561 1.00 64.00 117 ASN A C 1
ATOM 977 O O . ASN A 1 117 ? 15.328 -1.262 -19.420 1.00 64.00 117 ASN A O 1
ATOM 981 N N . SER A 1 118 ? 14.531 -0.620 -17.429 1.00 59.69 118 SER A N 1
ATOM 982 C CA . SER A 1 118 ? 15.469 0.460 -17.153 1.00 59.69 118 SER A CA 1
ATOM 983 C C . SER A 1 118 ? 16.498 0.157 -16.039 1.00 59.69 118 SER A C 1
ATOM 985 O O . SER A 1 118 ? 17.376 0.991 -15.836 1.00 59.69 118 SER A O 1
ATOM 987 N N . SER A 1 119 ? 16.396 -0.988 -15.322 1.00 70.19 119 SER A N 1
ATOM 988 C CA . SER A 1 119 ? 17.277 -1.549 -14.245 1.00 70.19 119 SER A CA 1
ATOM 989 C C . SER A 1 119 ? 16.583 -1.801 -12.888 1.00 70.19 119 SER A C 1
ATOM 991 O O . SER A 1 119 ? 15.626 -1.113 -12.528 1.00 70.19 119 SER A O 1
ATOM 993 N N . ASP A 1 120 ? 17.121 -2.729 -12.077 1.00 74.75 120 ASP A N 1
ATOM 994 C CA . ASP A 1 120 ? 16.673 -3.013 -10.692 1.00 74.75 120 ASP A CA 1
ATOM 995 C C . ASP A 1 120 ? 16.682 -1.777 -9.787 1.00 74.75 120 ASP A C 1
ATOM 997 O O . ASP A 1 120 ? 15.846 -1.622 -8.896 1.00 74.75 120 ASP A O 1
ATOM 1001 N N . LYS A 1 121 ? 17.596 -0.842 -10.054 1.00 81.31 121 LYS A N 1
ATOM 1002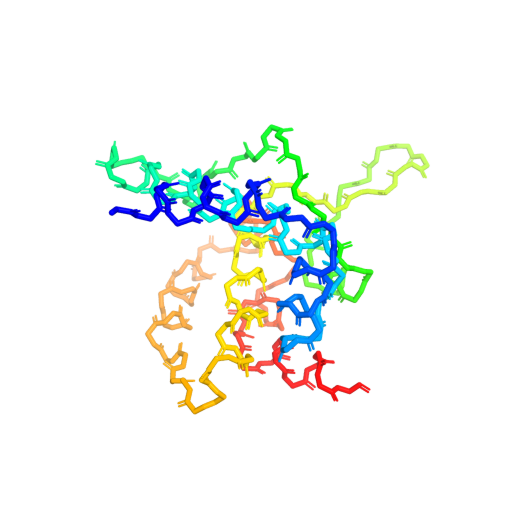 C CA . LYS A 1 121 ? 17.678 0.426 -9.331 1.00 81.31 121 LYS A CA 1
ATOM 1003 C C . LYS A 1 121 ? 16.395 1.243 -9.490 1.00 81.31 121 LYS A C 1
ATOM 1005 O O . LYS A 1 121 ? 15.923 1.826 -8.517 1.00 81.31 121 LYS A O 1
ATOM 1010 N N . ASN A 1 122 ? 15.793 1.252 -10.679 1.00 81.19 122 ASN A N 1
ATOM 1011 C CA . ASN A 1 122 ? 14.562 2.004 -10.933 1.00 81.19 122 ASN A CA 1
ATOM 1012 C C . ASN A 1 122 ? 13.365 1.387 -10.210 1.00 81.19 122 ASN A C 1
ATOM 1014 O O . ASN A 1 122 ? 12.520 2.100 -9.675 1.00 81.19 122 ASN A O 1
ATOM 1018 N N . VAL A 1 123 ? 13.345 0.064 -10.096 1.00 86.94 123 VAL A N 1
ATOM 1019 C CA . VAL A 1 123 ? 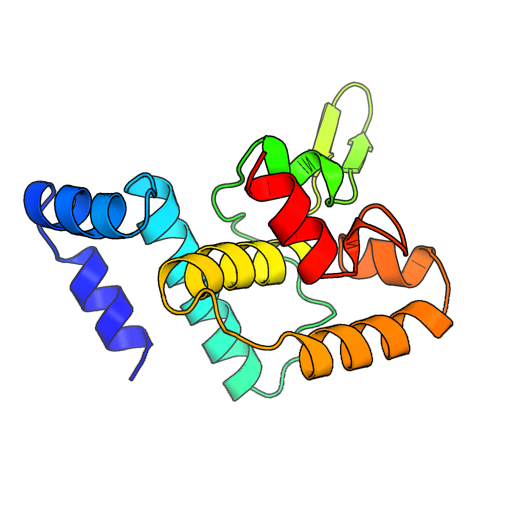12.340 -0.670 -9.326 1.00 86.94 123 VAL A CA 1
ATOM 1020 C C . VAL A 1 123 ? 12.408 -0.324 -7.833 1.00 86.94 123 VAL A C 1
ATOM 1022 O O . VAL A 1 123 ? 11.394 0.007 -7.211 1.00 86.94 123 VAL A O 1
ATOM 1025 N N . GLN A 1 124 ? 13.614 -0.296 -7.268 1.00 89.50 124 GLN A N 1
ATOM 1026 C CA . GLN A 1 124 ? 13.835 0.096 -5.873 1.00 89.50 124 GLN A CA 1
ATOM 1027 C C . GLN A 1 124 ? 13.531 1.584 -5.623 1.00 89.50 124 GLN A C 1
ATOM 1029 O O . GLN A 1 124 ? 13.100 1.956 -4.526 1.00 89.50 124 GLN A O 1
ATOM 1034 N N . LEU A 1 125 ? 13.689 2.450 -6.634 1.00 88.44 125 LEU A N 1
ATOM 1035 C CA . LEU A 1 125 ? 13.272 3.857 -6.565 1.00 88.44 125 LEU A CA 1
ATOM 1036 C C . LEU A 1 125 ? 11.750 4.023 -6.460 1.00 88.44 125 LEU A C 1
ATOM 1038 O O . LEU A 1 125 ? 11.309 4.959 -5.788 1.00 88.44 125 LEU A O 1
ATOM 1042 N N . LEU A 1 126 ? 10.966 3.097 -7.019 1.00 89.69 126 LEU A N 1
ATOM 1043 C CA . LEU A 1 126 ? 9.517 3.011 -6.788 1.00 89.69 126 LEU A CA 1
ATOM 1044 C C . LEU A 1 126 ? 9.170 2.390 -5.425 1.00 89.69 126 LEU A C 1
ATOM 1046 O O . LEU A 1 126 ? 8.054 2.550 -4.932 1.00 89.69 126 LEU A O 1
ATOM 1050 N N . GLY A 1 127 ? 10.129 1.712 -4.792 1.00 91.94 127 GLY A N 1
ATOM 1051 C CA . GLY A 1 127 ? 9.985 1.071 -3.486 1.00 91.94 127 GLY A CA 1
ATOM 1052 C C . GLY A 1 127 ? 9.693 -0.423 -3.521 1.00 91.94 127 GLY A C 1
ATOM 1053 O O . GLY A 1 127 ? 9.356 -0.968 -2.472 1.00 91.94 127 GLY A O 1
ATOM 1054 N N . PHE A 1 128 ? 9.821 -1.079 -4.675 1.00 92.31 128 PHE A N 1
ATOM 1055 C CA . PHE A 1 128 ? 9.671 -2.530 -4.803 1.00 92.31 128 PHE A CA 1
ATOM 1056 C C . PHE A 1 128 ? 11.006 -3.249 -4.573 1.00 92.31 128 PHE A C 1
ATOM 1058 O O . PHE A 1 128 ? 12.057 -2.732 -4.953 1.00 92.31 128 PHE A O 1
ATOM 1065 N N . LYS A 1 129 ? 10.966 -4.435 -3.957 1.00 91.25 129 LYS A N 1
ATOM 1066 C CA . LYS A 1 129 ? 12.147 -5.246 -3.607 1.00 91.25 129 LYS A CA 1
ATOM 1067 C C . LYS A 1 129 ? 12.919 -5.702 -4.845 1.00 91.25 129 LYS A C 1
ATOM 1069 O O . LYS A 1 129 ? 14.140 -5.562 -4.886 1.00 91.25 129 LYS A O 1
ATOM 1074 N N . ASP A 1 130 ? 12.203 -6.210 -5.845 1.00 86.19 130 ASP A N 1
ATOM 1075 C CA . ASP A 1 130 ? 12.771 -6.810 -7.054 1.00 86.19 130 ASP A CA 1
ATOM 1076 C C . ASP A 1 130 ? 11.915 -6.566 -8.303 1.00 86.19 130 ASP A C 1
ATOM 1078 O O . ASP A 1 130 ? 10.752 -6.166 -8.236 1.00 86.19 130 ASP A O 1
ATOM 1082 N N . ASN A 1 131 ? 12.506 -6.819 -9.472 1.00 77.75 131 ASN A N 1
ATOM 1083 C CA . ASN A 1 131 ? 11.874 -6.573 -10.763 1.00 77.75 131 ASN A CA 1
ATOM 1084 C C . ASN A 1 131 ? 10.860 -7.644 -11.215 1.00 77.75 131 ASN A C 1
ATOM 1086 O O . ASN A 1 131 ? 10.352 -7.557 -12.334 1.00 77.75 131 ASN A O 1
ATOM 1090 N N . ASN A 1 132 ? 10.596 -8.662 -10.392 1.00 78.25 132 ASN A N 1
ATOM 1091 C CA . ASN A 1 132 ? 9.867 -9.864 -10.775 1.00 78.25 132 ASN A CA 1
ATOM 1092 C C . ASN A 1 132 ? 8.554 -9.986 -9.998 1.00 78.25 132 ASN A C 1
ATOM 1094 O O . ASN A 1 132 ? 7.504 -9.562 -10.482 1.00 78.25 132 ASN A O 1
ATOM 1098 N N . THR A 1 133 ? 8.605 -10.564 -8.800 1.00 75.75 133 THR A N 1
ATOM 1099 C CA . THR A 1 133 ? 7.418 -10.840 -7.985 1.00 75.75 133 THR A CA 1
ATOM 1100 C C . THR A 1 133 ? 6.813 -9.537 -7.491 1.00 75.75 133 THR A C 1
ATOM 1102 O O . THR A 1 133 ? 5.605 -9.344 -7.579 1.00 75.75 133 THR A O 1
ATOM 1105 N N . SER A 1 134 ? 7.664 -8.602 -7.073 1.00 79.06 134 SER A N 1
ATOM 1106 C CA . SER A 1 134 ? 7.223 -7.351 -6.455 1.00 79.06 134 SER A CA 1
ATOM 1107 C C . SER A 1 134 ? 6.538 -6.382 -7.427 1.00 79.06 134 SER A C 1
ATOM 1109 O O . SER A 1 134 ? 5.865 -5.458 -6.991 1.00 79.06 134 SER A O 1
ATOM 1111 N N . LEU A 1 135 ? 6.696 -6.573 -8.740 1.00 82.19 135 LEU A N 1
ATOM 1112 C CA . LEU A 1 135 ? 6.172 -5.685 -9.788 1.00 82.19 135 LEU A CA 1
ATOM 1113 C C . LEU A 1 135 ? 4.971 -6.255 -10.548 1.00 82.19 135 LEU A C 1
ATOM 1115 O O . LEU A 1 135 ? 4.446 -5.588 -11.440 1.00 82.19 135 LEU A O 1
ATOM 1119 N N . ASN A 1 136 ? 4.546 -7.479 -10.231 1.00 87.62 136 ASN A N 1
ATOM 1120 C CA . ASN A 1 136 ? 3.412 -8.124 -10.880 1.00 87.62 136 ASN A CA 1
ATOM 1121 C C . ASN A 1 136 ? 2.212 -8.180 -9.916 1.00 87.62 136 ASN A C 1
ATOM 1123 O O . ASN A 1 136 ? 2.246 -8.985 -8.985 1.00 87.62 136 ASN A O 1
ATOM 1127 N N . PRO A 1 137 ? 1.147 -7.384 -10.147 1.00 90.31 137 PRO A N 1
ATOM 1128 C CA . PRO A 1 137 ? -0.048 -7.398 -9.307 1.00 90.31 137 PRO A CA 1
ATOM 1129 C C . PRO A 1 137 ? -0.665 -8.787 -9.126 1.00 90.31 137 PRO A C 1
ATOM 1131 O O . PRO A 1 137 ? -1.062 -9.109 -8.014 1.00 90.31 137 PRO A O 1
ATOM 1134 N N . ASP A 1 138 ? -0.675 -9.626 -10.166 1.00 90.19 138 ASP A N 1
ATOM 1135 C CA . ASP A 1 138 ? -1.265 -10.968 -10.088 1.00 90.19 138 ASP A CA 1
ATOM 1136 C C . ASP A 1 138 ? -0.477 -11.848 -9.102 1.00 90.19 138 ASP A C 1
ATOM 1138 O O . ASP A 1 138 ? -1.048 -12.451 -8.204 1.00 90.19 138 ASP A O 1
ATOM 1142 N N . LYS A 1 139 ? 0.864 -11.813 -9.168 1.00 89.75 139 LYS A N 1
ATOM 1143 C CA . LYS A 1 139 ? 1.722 -12.557 -8.226 1.00 89.75 139 LYS A CA 1
ATOM 1144 C C . LYS A 1 139 ? 1.602 -12.051 -6.789 1.00 89.75 139 LYS A C 1
ATOM 1146 O O . LYS A 1 139 ? 1.752 -12.831 -5.852 1.00 89.75 139 LYS A O 1
ATOM 1151 N N . ILE A 1 140 ? 1.401 -10.743 -6.614 1.00 91.62 140 ILE A N 1
ATOM 1152 C CA . ILE A 1 140 ? 1.166 -10.146 -5.296 1.00 91.62 140 ILE A CA 1
ATOM 1153 C C . ILE A 1 140 ? -0.152 -10.676 -4.729 1.00 91.62 140 ILE A C 1
ATOM 1155 O O . ILE A 1 140 ? -0.184 -11.087 -3.573 1.00 91.62 140 ILE A O 1
ATOM 1159 N N . ILE A 1 141 ? -1.216 -10.692 -5.535 1.00 91.38 141 ILE A N 1
ATOM 1160 C CA . ILE A 1 141 ? -2.533 -11.201 -5.135 1.00 91.38 141 ILE A CA 1
ATOM 1161 C C . ILE A 1 141 ? -2.436 -12.681 -4.752 1.00 91.38 141 ILE A C 1
ATOM 1163 O O . ILE A 1 141 ? -2.779 -13.012 -3.620 1.00 91.38 141 ILE A O 1
ATOM 1167 N N . ASP A 1 142 ? -1.843 -13.522 -5.606 1.00 89.94 142 ASP A N 1
ATOM 1168 C CA . ASP A 1 142 ? -1.652 -14.959 -5.347 1.00 89.94 142 ASP A CA 1
ATOM 1169 C C . ASP A 1 142 ? -0.900 -15.241 -4.034 1.00 89.94 142 ASP A C 1
ATOM 1171 O O . ASP A 1 142 ? -1.074 -16.285 -3.408 1.00 89.94 142 ASP A O 1
ATOM 1175 N N . TYR A 1 143 ? 0.003 -14.344 -3.631 1.00 89.00 143 TYR A N 1
ATOM 1176 C CA . TYR A 1 143 ? 0.736 -14.462 -2.373 1.00 89.00 143 TYR A CA 1
ATOM 1177 C C . TYR A 1 143 ? -0.084 -13.977 -1.173 1.00 89.00 143 TYR A C 1
ATOM 1179 O O . TYR A 1 143 ? 0.016 -14.563 -0.103 1.00 89.00 143 TYR A O 1
ATOM 1187 N N . LEU A 1 144 ? -0.882 -12.917 -1.332 1.00 86.00 144 LEU A N 1
ATOM 1188 C CA . LEU A 1 144 ? -1.728 -12.363 -0.267 1.00 86.00 144 LEU A CA 1
ATOM 1189 C C . LEU A 1 144 ? -2.988 -13.200 0.015 1.00 86.00 144 LEU A C 1
ATOM 1191 O O . LEU A 1 144 ? -3.672 -12.937 1.005 1.00 86.00 144 LEU A O 1
ATOM 1195 N N . GLU A 1 145 ? -3.323 -14.145 -0.862 1.00 80.75 145 GLU A N 1
ATOM 1196 C CA . GLU A 1 145 ? -4.418 -15.109 -0.686 1.00 80.75 145 GLU A CA 1
ATOM 1197 C C . GLU A 1 145 ? -3.999 -16.406 0.026 1.00 80.75 145 GLU A C 1
ATOM 1199 O O . GLU A 1 145 ? -4.870 -17.180 0.421 1.00 80.75 145 GLU A O 1
ATOM 1204 N N . LYS A 1 146 ? -2.691 -16.633 0.205 1.00 61.34 146 LYS A N 1
ATOM 1205 C CA . LYS A 1 146 ? -2.138 -17.746 0.993 1.00 61.34 146 LYS A CA 1
ATOM 1206 C C . LYS A 1 146 ? -2.121 -17.418 2.481 1.00 61.34 146 LYS A C 1
ATOM 1208 O O . LYS A 1 146 ? -2.343 -18.366 3.265 1.00 61.34 146 LYS A O 1
#

Solvent-accessible surface area (backbone atoms only — not comparable to full-atom values): 8301 Å² total; per-residue (Å²): 109,73,62,58,54,46,54,53,60,72,69,44,53,74,66,59,40,45,53,59,17,51,76,58,76,41,51,52,68,43,47,59,32,46,50,52,49,50,43,52,51,53,52,40,53,75,68,73,46,70,60,63,74,37,69,50,86,75,68,60,74,77,60,77,81,49,58,80,30,29,21,64,50,75,59,85,96,46,76,44,65,57,50,22,34,42,58,57,52,51,51,49,50,60,51,40,52,61,76,42,69,84,64,80,57,65,66,60,35,52,56,47,48,64,54,45,82,72,41,65,68,54,32,42,63,26,14,17,53,45,77,57,64,44,50,31,66,68,57,46,49,66,58,74,75,106

Organism: NCBI:txid315405

Mean predicted aligned error: 4.5 Å

pLDDT: mean 90.08, std 7.49, range [59.69, 98.06]

Secondary structure (DSSP, 8-state):
-HHHHHHHHHHS-HHHHHHHHHHTT--HHHHHHHHHHHHHHHHHHHTT--GGG-B-SSPPP--GGGGGTBPEEEETTEEEE--BHHHHHHHHHHHHHHH-TT--THHHHHHHHHHHTT-HHHHHHHTBS-SSGGG-HHHHHHHHT-

Foldseek 3Di:
DLVVVLVVLVPDDPVVLCVVCVLLVHDSLQVNLLSVVVVVLVVCVVVVHDQLQDADPDAGDDDPLCVQWFAWDDDPPDIDGGRAQLVNVVSVLSVCCSVPVPDDCVVQLVVLVVQLVPDQVSSVSRGTRGSPQNSDSVSSVVSVVD

Nearest PDB structures (foldseek):
  6qpg-assembly1_A  TM=2.227E-01  e=6.835E+00  Influenza A virus (A/nt/60/1968(H3N2))